Protein AF-M1EPE7-F1 (afdb_monomer_lite)

Organism: Mustela putorius furo (NCBI:txid9669)

Secondary structure (DSSP, 8-state):
-------PPP--GGGS-HHHHHHHHHHS-HHHHHHHHTT-HHHHHHHT-HHHHHHHIIIII---HHHHHHHT--HHHHHHHHHHHHGGGHHHHHHHHHHHHHHHHHHTTT-HHHHTTBPPPPPHHHHHHHHHHHTSPPPHHHHHHHHH---B------

Structure (mmCIF, N/CA/C/O backbone):
data_AF-M1EPE7-F1
#
_entry.id   AF-M1EPE7-F1
#
loop_
_atom_site.group_PDB
_atom_site.id
_atom_site.type_symbol
_atom_site.label_atom_id
_atom_site.label_alt_id
_atom_site.label_comp_id
_atom_site.label_asym_id
_atom_site.label_entity_id
_atom_site.label_seq_id
_atom_site.pdbx_PDB_ins_code
_atom_site.Cartn_x
_atom_site.Cartn_y
_atom_site.Cartn_z
_atom_site.occupancy
_atom_site.B_iso_or_equiv
_atom_site.auth_seq_id
_atom_site.auth_comp_id
_atom_site.auth_asym_id
_atom_site.auth_atom_id
_atom_site.pdbx_PDB_model_num
ATOM 1 N N . MET A 1 1 ? -31.855 -13.771 55.674 1.00 43.00 1 MET A N 1
ATOM 2 C CA . MET A 1 1 ? -31.221 -12.727 54.846 1.00 43.00 1 MET A CA 1
ATOM 3 C C . MET A 1 1 ? -30.828 -13.365 53.529 1.00 43.00 1 MET A C 1
ATOM 5 O O . MET A 1 1 ? -29.917 -14.180 53.525 1.00 43.00 1 MET A O 1
ATOM 9 N N . ALA A 1 2 ? -31.581 -13.100 52.461 1.00 46.00 2 ALA A N 1
ATOM 10 C CA . ALA A 1 2 ? -31.237 -13.582 51.128 1.00 46.00 2 ALA A CA 1
ATOM 11 C C . ALA A 1 2 ? -30.085 -12.726 50.591 1.00 46.00 2 ALA A C 1
ATOM 13 O O . ALA A 1 2 ? -30.198 -11.500 50.560 1.00 46.00 2 ALA A O 1
ATOM 14 N N . ALA A 1 3 ? -28.970 -13.363 50.235 1.00 52.06 3 ALA A N 1
ATOM 15 C CA . ALA A 1 3 ? -27.888 -12.707 49.523 1.00 52.06 3 ALA A CA 1
ATOM 16 C C . ALA A 1 3 ? -28.433 -12.270 48.159 1.00 52.06 3 ALA A C 1
ATOM 18 O O . ALA A 1 3 ? -28.858 -13.104 47.364 1.00 52.06 3 ALA A O 1
ATOM 19 N N . MET A 1 4 ? -28.487 -10.960 47.920 1.00 53.09 4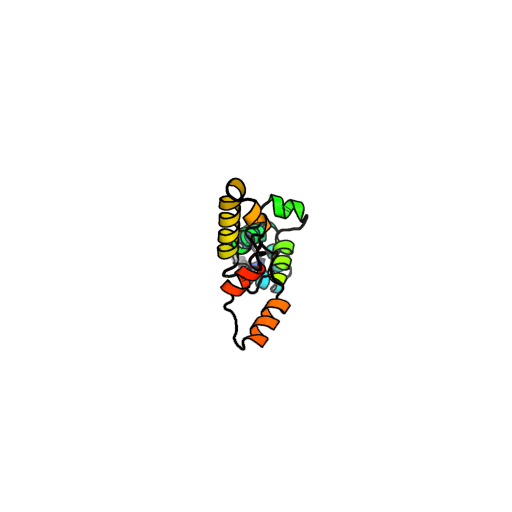 MET A N 1
ATOM 20 C CA . MET A 1 4 ? -28.749 -10.433 46.587 1.00 53.09 4 MET A CA 1
ATOM 21 C C . MET A 1 4 ? -27.549 -10.813 45.723 1.00 53.09 4 MET A C 1
ATOM 23 O O . MET A 1 4 ? -26.485 -10.210 45.843 1.00 53.09 4 MET A O 1
ATOM 27 N N . GLU A 1 5 ? -27.708 -11.840 44.891 1.00 55.25 5 GLU A N 1
ATOM 28 C CA . GLU A 1 5 ? -26.802 -12.092 43.779 1.00 55.25 5 GLU A CA 1
ATOM 29 C C . GLU A 1 5 ? -26.840 -10.855 42.880 1.00 55.25 5 GLU A C 1
ATOM 31 O O . GLU A 1 5 ? -27.812 -10.595 42.169 1.00 55.25 5 GLU A O 1
ATOM 36 N N . THR A 1 6 ? -25.797 -10.034 42.958 1.00 59.06 6 THR A N 1
ATOM 37 C CA . THR A 1 6 ? -25.548 -8.979 41.986 1.00 59.06 6 THR A CA 1
ATOM 38 C C . THR A 1 6 ? -25.350 -9.656 40.638 1.00 59.06 6 THR A C 1
ATOM 40 O O . THR A 1 6 ? -24.280 -10.190 40.356 1.00 59.06 6 THR A O 1
ATOM 43 N N . GLN A 1 7 ? -26.389 -9.654 39.801 1.00 59.31 7 GLN A N 1
ATOM 44 C CA . GLN A 1 7 ? -26.262 -10.002 38.391 1.00 59.31 7 GLN A CA 1
ATOM 45 C C . GLN A 1 7 ? -25.247 -9.038 37.771 1.00 59.31 7 GLN A C 1
ATOM 47 O O . GLN A 1 7 ? -25.567 -7.889 37.461 1.00 59.31 7 GLN A O 1
ATOM 52 N N . SER A 1 8 ? -23.995 -9.477 37.642 1.00 69.56 8 SER A N 1
ATOM 53 C CA . SER A 1 8 ? -23.002 -8.750 36.865 1.00 69.56 8 SER A CA 1
ATOM 54 C C . SER A 1 8 ? -23.526 -8.694 35.437 1.00 69.56 8 SER A C 1
ATOM 56 O O . SER A 1 8 ? -23.770 -9.746 34.840 1.00 69.56 8 SER A O 1
ATOM 58 N N . ALA A 1 9 ? -23.734 -7.487 34.907 1.00 73.12 9 ALA A N 1
ATOM 59 C CA . ALA A 1 9 ? -24.117 -7.317 33.513 1.00 73.12 9 ALA A CA 1
ATOM 60 C C . ALA A 1 9 ? -23.171 -8.146 32.623 1.00 73.12 9 ALA A C 1
ATOM 62 O O . ALA A 1 9 ? -21.967 -8.191 32.906 1.00 73.12 9 ALA A O 1
ATOM 63 N N . PRO A 1 10 ? -23.688 -8.829 31.587 1.00 83.75 10 PRO A N 1
ATOM 64 C CA . PRO A 1 10 ? -22.858 -9.673 30.745 1.00 83.75 10 PRO A CA 1
ATOM 65 C C . PRO A 1 10 ? -21.721 -8.835 30.159 1.00 83.75 10 PRO A C 1
ATOM 67 O O . PRO A 1 10 ? -21.951 -7.759 29.600 1.00 83.75 10 PRO A O 1
ATOM 70 N N . LEU A 1 11 ? -20.489 -9.320 30.313 1.00 86.00 11 LEU A N 1
ATOM 71 C CA . LEU A 1 11 ? -19.318 -8.667 29.746 1.00 86.00 11 LEU A CA 1
ATOM 72 C C . LEU A 1 11 ? -19.458 -8.678 28.221 1.00 86.00 11 LEU A C 1
ATOM 74 O O . LEU A 1 11 ? -19.472 -9.732 27.589 1.00 86.00 11 LEU A O 1
ATOM 78 N N . THR A 1 12 ? -19.567 -7.493 27.634 1.00 89.88 12 THR A N 1
ATOM 79 C CA . THR A 1 12 ? -19.649 -7.295 26.182 1.00 89.88 12 THR A CA 1
ATOM 80 C C . THR A 1 12 ? -18.416 -6.549 25.691 1.00 89.88 12 THR A C 1
ATOM 82 O O . THR A 1 12 ? -17.773 -5.824 26.454 1.00 89.88 12 THR A O 1
ATOM 85 N N . LEU A 1 13 ? -18.090 -6.669 24.402 1.00 88.00 13 LEU A N 1
ATOM 86 C CA . LEU A 1 13 ? -16.958 -5.946 23.812 1.00 88.00 13 LEU A CA 1
ATOM 87 C C . LEU A 1 13 ? -17.068 -4.424 24.031 1.00 88.00 13 LEU A C 1
ATOM 89 O O . LEU A 1 13 ? -16.074 -3.763 24.319 1.00 88.00 13 LEU A O 1
ATOM 93 N N . GLU A 1 14 ? -18.285 -3.875 23.963 1.00 84.31 14 GLU A N 1
ATOM 94 C CA . GLU A 1 14 ? -18.543 -2.447 24.181 1.00 84.31 14 GLU A CA 1
ATOM 95 C C . GLU A 1 14 ? -18.396 -2.006 25.640 1.00 84.31 14 GLU A C 1
ATOM 97 O O . GLU A 1 14 ? -18.273 -0.809 25.890 1.00 84.31 14 GLU A O 1
ATOM 102 N N . SER A 1 15 ? -18.390 -2.938 26.595 1.00 89.31 15 SER A N 1
ATOM 103 C CA . SER A 1 15 ? -18.198 -2.643 28.021 1.00 89.31 15 SER A CA 1
ATOM 104 C C . SER A 1 15 ? -16.725 -2.579 28.439 1.00 89.31 15 SER A C 1
ATOM 106 O O . SER A 1 15 ? -16.418 -2.089 29.525 1.00 89.31 15 SER A O 1
ATOM 108 N N . LEU A 1 16 ? -15.799 -3.024 27.579 1.00 92.38 16 LEU A N 1
ATOM 109 C CA . LEU A 1 16 ? -14.365 -2.948 27.860 1.00 92.38 16 LEU A CA 1
ATOM 110 C C . LEU A 1 16 ? -13.898 -1.485 27.954 1.00 92.38 16 LEU A C 1
ATOM 112 O O . LEU A 1 16 ? -14.460 -0.621 27.280 1.00 92.38 16 LEU A O 1
ATOM 116 N N . PRO A 1 17 ? -12.852 -1.164 28.736 1.00 95.00 17 PRO A N 1
ATOM 117 C CA . PRO A 1 17 ? -12.203 0.145 28.680 1.00 95.00 17 PRO A CA 1
ATOM 118 C C . PRO A 1 17 ? -11.555 0.420 27.312 1.00 95.00 17 PRO A C 1
ATOM 120 O O . PRO A 1 17 ? -11.374 -0.483 26.493 1.00 95.00 17 PRO A O 1
ATOM 123 N N . THR A 1 18 ? -11.201 1.679 27.051 1.00 96.00 18 THR A N 1
ATOM 124 C CA . THR A 1 18 ? -10.613 2.103 25.769 1.00 96.00 18 THR A CA 1
ATOM 125 C C . THR A 1 18 ? -9.283 1.416 25.465 1.00 96.00 18 THR A C 1
ATOM 127 O O . THR A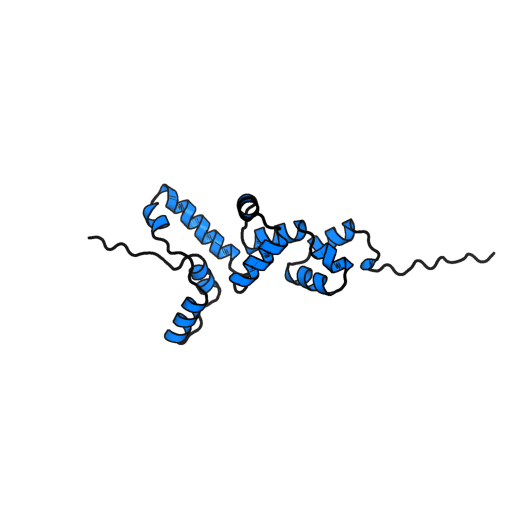 1 18 ? -9.130 0.889 24.366 1.00 96.00 18 THR A O 1
ATOM 130 N N . ASP A 1 19 ? -8.351 1.361 26.419 1.00 95.88 19 ASP A N 1
ATOM 131 C CA . ASP A 1 19 ? -6.998 0.851 26.152 1.00 95.88 19 ASP A CA 1
ATOM 132 C C . ASP A 1 19 ? -6.969 -0.647 25.801 1.00 95.88 19 ASP A C 1
ATOM 134 O O . ASP A 1 19 ? -6.355 -0.996 24.790 1.00 95.88 19 ASP A O 1
ATOM 138 N N . PRO A 1 20 ? -7.671 -1.548 26.526 1.00 96.06 20 PRO A N 1
ATOM 139 C CA . PRO A 1 20 ? -7.781 -2.948 26.121 1.00 96.06 20 PRO A CA 1
ATOM 140 C C . PRO A 1 20 ? -8.411 -3.113 24.738 1.00 96.06 20 PRO A C 1
ATOM 142 O O . PRO A 1 20 ? -7.974 -3.955 23.959 1.00 96.06 20 PRO A O 1
ATOM 145 N N . LEU A 1 21 ? -9.412 -2.294 24.405 1.00 95.81 21 LEU A N 1
ATOM 146 C CA . LEU A 1 21 ? -10.068 -2.368 23.105 1.00 95.81 21 LEU A CA 1
ATOM 147 C C . LEU A 1 21 ? -9.141 -1.883 21.981 1.00 95.81 21 LEU A C 1
ATOM 149 O O . LEU A 1 21 ? -9.060 -2.536 20.947 1.00 95.81 21 LEU A O 1
ATOM 153 N N . LEU A 1 22 ? -8.376 -0.807 22.190 1.00 96.81 22 LEU A N 1
ATOM 154 C CA . LEU A 1 22 ? -7.339 -0.367 21.248 1.00 96.81 22 LEU A CA 1
ATOM 155 C C . LEU A 1 22 ? -6.237 -1.416 21.070 1.00 96.81 22 LEU A C 1
ATOM 157 O O . LEU A 1 22 ? -5.778 -1.629 19.948 1.00 96.81 22 LEU A O 1
ATOM 161 N N . LEU A 1 23 ? -5.841 -2.103 22.145 1.00 96.62 23 LEU A N 1
ATOM 162 C CA . LEU A 1 23 ? -4.891 -3.209 22.069 1.00 96.62 23 LEU A CA 1
ATOM 163 C C . LEU A 1 23 ? -5.453 -4.363 21.226 1.00 96.62 23 LEU A C 1
ATOM 165 O O . LEU A 1 23 ? -4.755 -4.842 20.337 1.00 96.62 23 LEU A O 1
ATOM 169 N N . ILE A 1 24 ? -6.713 -4.761 21.435 1.00 96.31 24 ILE A N 1
ATOM 170 C CA . ILE A 1 24 ? -7.387 -5.787 20.617 1.00 96.31 24 ILE A CA 1
ATOM 171 C C . ILE A 1 24 ? -7.409 -5.366 19.142 1.00 96.31 24 ILE A C 1
ATOM 173 O O . ILE A 1 24 ? -6.987 -6.129 18.274 1.00 96.31 24 ILE A O 1
ATOM 177 N N . LEU A 1 25 ? -7.833 -4.130 18.860 1.00 96.94 25 LEU A N 1
ATOM 178 C CA . LEU A 1 25 ? -7.881 -3.588 17.500 1.00 96.94 25 LEU A CA 1
ATOM 179 C C . LEU A 1 25 ? -6.491 -3.546 16.842 1.00 96.94 25 LEU A C 1
ATOM 181 O O . LEU A 1 25 ? -6.392 -3.706 15.630 1.00 96.94 25 LEU A O 1
ATOM 185 N N . SER A 1 26 ? -5.405 -3.398 17.609 1.00 96.75 26 SER A N 1
ATOM 186 C CA . SER A 1 26 ? -4.037 -3.385 17.061 1.00 96.75 26 SER A CA 1
ATOM 187 C C . SER A 1 26 ? -3.592 -4.708 16.419 1.00 96.75 26 SER A C 1
ATOM 189 O O . SER A 1 26 ? -2.676 -4.711 15.589 1.00 96.75 26 SER A O 1
ATOM 191 N N . PHE A 1 27 ? -4.243 -5.826 16.761 1.00 96.81 27 PHE A N 1
ATOM 192 C CA . PHE A 1 27 ? -3.966 -7.131 16.155 1.00 96.81 27 PHE A CA 1
ATOM 193 C C . PHE A 1 27 ? -4.642 -7.321 14.796 1.00 96.81 27 PHE A C 1
ATOM 195 O O . PHE A 1 27 ? -4.142 -8.102 13.981 1.00 96.81 27 PHE A O 1
ATOM 202 N N . LEU A 1 28 ? -5.726 -6.589 14.534 1.00 97.38 28 LEU A N 1
ATOM 203 C CA . LEU A 1 28 ? -6.521 -6.709 13.317 1.00 97.38 28 LEU A CA 1
ATOM 204 C C . LEU A 1 28 ? -5.744 -6.268 12.074 1.00 97.38 28 LEU A C 1
ATOM 206 O O . LEU A 1 28 ? -4.775 -5.497 12.137 1.00 97.38 28 LEU A O 1
ATOM 210 N N . ASP A 1 29 ? -6.151 -6.795 10.923 1.00 96.62 29 ASP A N 1
ATOM 211 C CA . ASP A 1 29 ? -5.690 -6.280 9.645 1.00 96.62 29 ASP A CA 1
ATOM 212 C C . ASP A 1 29 ? -6.480 -5.026 9.231 1.00 96.62 29 ASP A C 1
ATOM 214 O O . ASP A 1 29 ? -7.395 -4.567 9.918 1.00 96.62 29 ASP A O 1
ATOM 218 N N . TYR A 1 30 ? -6.096 -4.432 8.103 1.00 96.81 30 TYR A N 1
ATOM 219 C CA . TYR A 1 30 ? -6.734 -3.203 7.648 1.00 96.81 30 TYR A CA 1
ATOM 220 C C . TYR A 1 30 ? -8.204 -3.422 7.243 1.00 96.81 30 TYR A C 1
ATOM 222 O O . TYR A 1 30 ? -9.006 -2.506 7.409 1.00 96.81 30 TYR A O 1
ATOM 230 N N . ARG A 1 31 ? -8.570 -4.607 6.726 1.00 97.06 31 ARG A N 1
ATOM 231 C CA . ARG A 1 31 ? -9.942 -4.918 6.292 1.00 97.06 31 ARG A CA 1
ATOM 232 C C . ARG A 1 31 ? -10.845 -5.027 7.509 1.00 97.06 31 ARG A C 1
ATOM 234 O O . ARG A 1 31 ? -11.895 -4.392 7.549 1.00 97.06 31 ARG A O 1
ATOM 241 N N . ASP A 1 32 ? -10.390 -5.743 8.527 1.00 97.88 32 ASP A N 1
ATOM 242 C CA . ASP A 1 32 ? -11.106 -5.895 9.787 1.00 97.88 32 ASP A CA 1
ATOM 243 C C . ASP A 1 32 ? -11.248 -4.557 10.522 1.00 97.88 32 ASP A C 1
ATOM 245 O O . ASP A 1 32 ? -12.328 -4.238 11.017 1.00 97.88 32 ASP A O 1
ATOM 249 N N . LEU A 1 33 ? -10.212 -3.710 10.519 1.00 97.38 33 LEU A N 1
ATOM 250 C CA . LEU A 1 33 ? -10.300 -2.353 11.072 1.00 97.38 33 LEU A CA 1
ATOM 251 C C . LEU A 1 33 ? -11.338 -1.483 10.348 1.00 97.38 33 LEU A C 1
ATOM 253 O O . LEU A 1 33 ? -12.090 -0.755 11.007 1.00 97.38 33 LEU A O 1
ATOM 257 N N . ILE A 1 34 ? -11.399 -1.551 9.011 1.00 96.56 34 ILE A N 1
ATOM 258 C CA . ILE A 1 34 ? -12.451 -0.884 8.231 1.00 96.56 34 ILE A CA 1
ATOM 259 C C . ILE A 1 34 ? -13.822 -1.438 8.617 1.00 96.56 34 ILE A C 1
ATOM 261 O O . ILE A 1 34 ? -14.718 -0.654 8.911 1.00 96.56 34 ILE A O 1
ATOM 265 N N . ASN A 1 35 ? -13.984 -2.758 8.704 1.00 97.62 35 ASN A N 1
ATOM 266 C CA . ASN A 1 35 ? -15.253 -3.375 9.090 1.00 97.62 35 ASN A CA 1
ATOM 267 C C . ASN A 1 35 ? -15.702 -2.919 10.484 1.00 97.62 35 ASN A C 1
ATOM 269 O O . ASN A 1 35 ? -16.851 -2.513 10.650 1.00 97.62 35 ASN A O 1
ATOM 273 N N . CYS A 1 36 ? -14.793 -2.861 11.465 1.00 96.38 36 CYS A N 1
ATOM 274 C CA . CYS A 1 36 ? -15.076 -2.304 12.790 1.00 96.38 36 CYS A CA 1
ATOM 275 C C . CYS A 1 36 ? -15.567 -0.850 12.735 1.00 96.38 36 CYS A C 1
ATOM 277 O O . CYS A 1 36 ? -16.345 -0.449 13.602 1.00 96.38 36 CYS A O 1
ATOM 279 N N . CYS A 1 37 ? -15.169 -0.067 11.720 1.00 94.75 37 CYS A N 1
ATOM 280 C CA . CYS A 1 37 ? -15.680 1.294 11.550 1.00 94.75 37 CYS A CA 1
ATOM 281 C C . CYS A 1 37 ? -17.196 1.346 11.324 1.00 94.75 37 CYS A C 1
ATOM 283 O O . CYS A 1 37 ? -17.821 2.353 11.643 1.00 94.75 37 CYS A O 1
ATOM 285 N N . TYR A 1 38 ? -17.789 0.275 10.800 1.00 95.94 38 TYR A N 1
ATOM 286 C CA . TYR A 1 38 ? -19.204 0.225 10.439 1.00 95.94 38 TYR A CA 1
ATOM 287 C C . TYR A 1 38 ? -20.087 -0.487 11.473 1.00 95.94 38 TYR A C 1
ATOM 289 O O . TYR A 1 38 ? -21.304 -0.504 11.314 1.00 95.94 38 TYR A O 1
ATOM 297 N N . VAL A 1 39 ? -19.509 -1.056 12.538 1.00 95.06 39 VAL A N 1
ATOM 298 C CA . VAL A 1 39 ? -20.264 -1.854 13.525 1.00 95.06 39 VAL A CA 1
ATOM 299 C C . VAL A 1 39 ? -20.985 -0.978 14.552 1.00 95.06 39 VAL A C 1
ATOM 301 O O . VAL A 1 39 ? -22.176 -1.153 14.789 1.00 95.06 39 VAL A O 1
ATOM 304 N N . SER A 1 40 ? -20.280 -0.038 15.189 1.00 94.50 40 SER A N 1
ATOM 305 C CA . SER A 1 40 ? -20.872 0.871 16.180 1.00 94.50 40 SER A CA 1
ATOM 306 C C . SER A 1 40 ? -20.103 2.187 16.272 1.00 94.50 40 SER A C 1
ATOM 308 O O . SER A 1 40 ? -18.958 2.280 15.830 1.00 94.50 40 SER A O 1
ATOM 310 N N . ARG A 1 41 ? -20.705 3.228 16.869 1.00 95.06 41 ARG A N 1
ATOM 311 C CA . ARG A 1 41 ? -20.050 4.549 17.009 1.00 95.06 41 ARG A CA 1
ATOM 312 C C . ARG A 1 41 ? -18.742 4.455 17.792 1.00 95.06 41 ARG A C 1
ATOM 314 O O . ARG A 1 41 ? -17.761 5.097 17.428 1.00 95.06 41 ARG A O 1
ATOM 321 N N . ARG A 1 42 ? -18.731 3.641 18.853 1.00 95.69 42 ARG A N 1
ATOM 322 C CA . ARG A 1 42 ? -17.553 3.439 19.698 1.00 95.69 42 ARG A CA 1
ATOM 323 C C . ARG A 1 42 ? -16.444 2.741 18.918 1.00 95.69 42 ARG A C 1
ATOM 325 O O . ARG A 1 42 ? -15.313 3.221 18.916 1.00 95.69 42 ARG A O 1
ATOM 332 N N . LEU A 1 43 ? -16.767 1.648 18.224 1.00 95.69 43 LEU A N 1
ATOM 333 C CA . LEU A 1 43 ? -15.789 0.946 17.394 1.00 95.69 43 LEU A CA 1
ATOM 334 C C . 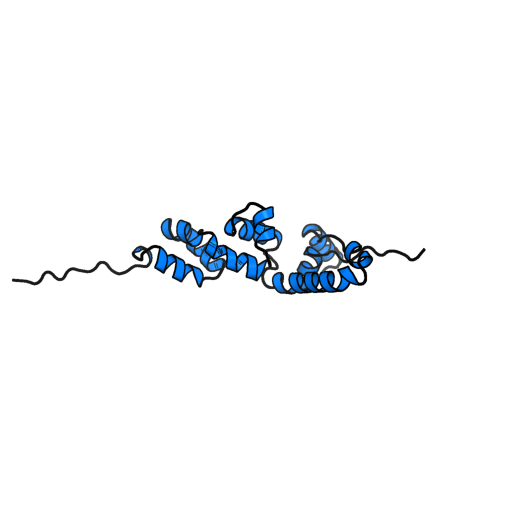LEU A 1 43 ? -15.291 1.830 16.252 1.00 95.69 43 LEU A C 1
ATOM 336 O O . LEU A 1 43 ? -14.089 1.877 16.044 1.00 95.69 43 LEU A O 1
ATOM 340 N N . SER A 1 44 ? -16.159 2.624 15.620 1.00 96.00 44 SER A N 1
ATOM 341 C CA . SER A 1 44 ? -15.769 3.614 14.611 1.00 96.00 44 SER A CA 1
ATOM 342 C C . SER A 1 44 ? -14.746 4.621 15.102 1.00 96.00 44 SER A C 1
ATOM 344 O O . SER A 1 44 ? -13.805 4.934 14.373 1.00 96.00 44 SER A O 1
ATOM 346 N N . GLN A 1 45 ? -14.913 5.155 16.308 1.00 95.88 45 GLN A N 1
ATOM 347 C CA . GLN A 1 45 ? -13.952 6.100 16.873 1.00 95.88 45 GLN A CA 1
ATOM 348 C C . GLN A 1 45 ? -12.609 5.418 17.149 1.00 95.88 45 GLN A C 1
ATOM 350 O O . GLN A 1 45 ? -11.561 5.945 16.780 1.00 95.88 45 GLN A O 1
ATOM 355 N N . LEU A 1 46 ? -12.636 4.223 17.744 1.00 96.69 46 LEU A N 1
ATOM 356 C CA . LEU A 1 46 ? -11.427 3.519 18.170 1.00 96.69 46 LEU A CA 1
ATOM 357 C C . LEU A 1 46 ? -10.658 2.881 17.011 1.00 96.69 46 LEU A C 1
ATOM 359 O O . LEU A 1 46 ? -9.441 3.012 16.956 1.00 96.69 46 LEU A O 1
ATOM 363 N N . SER A 1 47 ? -11.330 2.258 16.043 1.00 96.56 47 SER A N 1
ATOM 364 C CA . SER A 1 47 ? -10.679 1.712 14.844 1.00 96.56 47 SER A CA 1
ATOM 365 C C . SER A 1 47 ? -10.157 2.812 13.917 1.00 96.56 47 SER A C 1
ATOM 367 O O . SER A 1 47 ? -9.287 2.565 13.085 1.00 96.56 47 SER A O 1
ATOM 369 N N . SER A 1 48 ? -10.631 4.052 14.078 1.00 95.75 48 SER A N 1
ATOM 370 C CA . SER A 1 48 ? -10.076 5.227 13.399 1.00 95.75 48 SER A CA 1
ATOM 371 C C . SER A 1 48 ? -8.836 5.812 14.078 1.00 95.75 48 SER A C 1
ATOM 373 O O . SER A 1 48 ? -8.249 6.744 13.533 1.00 95.75 48 SER A O 1
ATOM 375 N N . HIS A 1 49 ? -8.427 5.294 15.240 1.00 95.56 49 HIS A N 1
ATOM 376 C CA . HIS A 1 49 ? -7.293 5.818 15.991 1.00 95.56 49 HIS A CA 1
ATOM 377 C C . HIS A 1 49 ? -5.988 5.704 15.185 1.00 95.56 49 HIS A C 1
ATOM 379 O O . HIS A 1 49 ? -5.578 4.617 14.775 1.00 95.56 49 HIS A O 1
ATOM 385 N N . ASP A 1 50 ? -5.326 6.841 14.957 1.00 93.88 50 ASP A N 1
ATOM 386 C CA . ASP A 1 50 ? -4.267 6.982 13.948 1.00 93.88 50 ASP A CA 1
ATOM 387 C C . ASP A 1 50 ? -3.075 6.008 14.099 1.00 93.88 50 ASP A C 1
ATOM 389 O O . ASP A 1 50 ? -2.642 5.425 13.100 1.00 93.88 50 ASP A O 1
ATOM 393 N N . PRO A 1 51 ? -2.563 5.730 15.317 1.00 94.00 51 PRO A N 1
ATOM 394 C CA . PRO A 1 51 ? -1.504 4.741 15.528 1.00 94.00 51 PRO A CA 1
ATOM 395 C C . PRO A 1 51 ? -1.796 3.333 14.993 1.00 94.00 51 PRO A C 1
ATOM 397 O O . PRO A 1 51 ? -0.849 2.639 14.620 1.00 94.00 51 PRO A O 1
ATOM 400 N N . LEU A 1 52 ? -3.066 2.914 14.906 1.00 96.94 52 LEU A N 1
ATOM 401 C CA . LEU A 1 52 ? -3.435 1.608 14.339 1.00 96.94 52 LEU A CA 1
ATOM 402 C C . LEU A 1 52 ? -3.059 1.528 12.850 1.00 96.94 52 LEU A C 1
ATOM 404 O O . LEU A 1 52 ? -2.573 0.506 12.368 1.00 96.94 52 LEU A O 1
ATOM 408 N N . TRP A 1 53 ? -3.191 2.644 12.131 1.00 97.69 53 TRP A N 1
ATOM 409 C CA . TRP A 1 53 ? -2.960 2.739 10.688 1.00 97.69 53 TRP A CA 1
ATOM 410 C C . TRP A 1 53 ? -1.485 2.906 10.321 1.00 97.69 53 TRP A C 1
ATOM 412 O O . TRP A 1 53 ? -1.082 2.554 9.208 1.00 97.69 53 TRP A O 1
ATOM 422 N N . ARG A 1 54 ? -0.649 3.359 11.266 1.00 96.81 54 ARG A N 1
ATOM 423 C CA . ARG A 1 54 ? 0.806 3.502 11.081 1.00 96.81 54 ARG A CA 1
ATOM 424 C C . ARG A 1 54 ? 1.456 2.198 10.630 1.00 96.81 54 ARG A C 1
ATOM 426 O O . ARG A 1 54 ? 2.241 2.200 9.683 1.00 96.81 54 ARG A O 1
ATOM 433 N N . ARG A 1 55 ? 1.130 1.073 11.285 1.00 95.19 55 ARG A N 1
ATOM 434 C CA . ARG A 1 55 ? 1.714 -0.234 10.928 1.00 95.19 55 ARG A CA 1
ATOM 435 C C . ARG A 1 55 ? 1.319 -0.645 9.512 1.00 95.19 55 ARG A C 1
ATOM 437 O O . ARG A 1 55 ? 2.137 -1.209 8.795 1.00 95.19 55 ARG A O 1
ATOM 444 N N . HIS A 1 56 ? 0.083 -0.352 9.112 1.00 97.50 56 HIS A N 1
ATOM 445 C CA . HIS A 1 56 ? -0.448 -0.731 7.807 1.00 97.50 56 HIS A CA 1
ATOM 446 C C . HIS A 1 56 ? 0.164 0.103 6.683 1.00 97.50 56 HIS A C 1
ATOM 448 O O . HIS A 1 56 ? 0.577 -0.474 5.681 1.00 97.50 56 HIS A O 1
ATOM 454 N N . CYS A 1 57 ? 0.343 1.412 6.880 1.00 97.56 57 CYS A N 1
ATOM 455 C CA . CYS A 1 57 ? 1.065 2.256 5.924 1.00 97.56 57 CYS A CA 1
ATOM 456 C C . CYS A 1 57 ? 2.509 1.789 5.721 1.00 97.56 57 CYS A C 1
ATOM 458 O O . CYS A 1 57 ? 2.969 1.664 4.589 1.00 97.56 57 CYS A O 1
ATOM 460 N N . LYS A 1 58 ? 3.216 1.466 6.809 1.00 96.50 58 LYS A N 1
ATOM 461 C CA . LYS A 1 58 ? 4.586 0.943 6.728 1.00 96.50 58 LYS A CA 1
ATOM 462 C C . LYS A 1 58 ? 4.648 -0.419 6.049 1.00 96.50 58 LYS A C 1
ATOM 464 O O . LYS A 1 58 ? 5.526 -0.645 5.229 1.00 96.50 58 LYS A O 1
ATOM 469 N N . LYS A 1 59 ? 3.722 -1.320 6.384 1.00 96.75 59 LYS A N 1
ATOM 470 C CA . LYS A 1 59 ? 3.693 -2.686 5.852 1.00 96.75 59 LYS A CA 1
ATOM 471 C C . LYS A 1 59 ? 3.371 -2.717 4.358 1.00 96.75 59 LYS A C 1
ATOM 473 O O . LYS A 1 59 ? 4.070 -3.396 3.619 1.00 96.75 59 LYS A O 1
ATOM 478 N N . TYR A 1 60 ? 2.306 -2.036 3.939 1.00 98.00 60 TYR A N 1
ATOM 479 C CA . TYR A 1 60 ? 1.767 -2.175 2.584 1.00 98.00 60 TYR A CA 1
ATOM 480 C C . TYR A 1 60 ? 2.323 -1.135 1.614 1.00 98.00 60 TYR A C 1
ATOM 482 O O . TYR A 1 60 ? 2.548 -1.459 0.455 1.00 98.00 60 TYR A O 1
ATOM 490 N N . TRP A 1 61 ? 2.605 0.083 2.083 1.00 97.25 61 TRP A N 1
ATOM 491 C CA . TRP A 1 61 ? 3.004 1.205 1.224 1.00 97.25 61 TRP A CA 1
ATOM 492 C C . TRP A 1 61 ? 4.469 1.621 1.392 1.00 97.25 61 TRP A C 1
ATOM 494 O O . TRP A 1 61 ? 4.963 2.432 0.613 1.00 97.25 61 TRP A O 1
ATOM 504 N N . LEU A 1 62 ? 5.170 1.052 2.383 1.00 97.19 62 LEU A N 1
ATOM 505 C CA . LEU A 1 62 ? 6.540 1.411 2.774 1.00 97.19 62 LEU A CA 1
ATOM 506 C C . LEU A 1 62 ? 6.713 2.896 3.117 1.00 97.19 62 LEU A C 1
ATOM 508 O O . LEU A 1 62 ? 7.788 3.452 2.906 1.00 97.19 62 LEU A O 1
ATOM 512 N N . ILE A 1 63 ? 5.660 3.526 3.641 1.00 95.62 63 ILE A N 1
ATOM 513 C CA . ILE A 1 63 ? 5.678 4.958 3.941 1.00 95.62 63 ILE A CA 1
ATOM 514 C C . ILE A 1 63 ? 6.520 5.239 5.188 1.00 95.62 63 ILE A C 1
ATOM 516 O O . ILE A 1 63 ? 6.287 4.645 6.250 1.00 95.62 63 ILE A O 1
ATOM 520 N N . SER A 1 64 ? 7.467 6.168 5.075 1.00 94.06 64 SER A N 1
ATOM 521 C CA . SER A 1 64 ? 8.327 6.599 6.181 1.00 94.06 64 SER A CA 1
ATOM 522 C C . SER A 1 64 ? 7.677 7.688 7.056 1.00 94.06 64 SER A C 1
ATOM 524 O O . SER A 1 64 ? 6.627 8.244 6.729 1.00 94.06 64 SER A O 1
ATOM 526 N N . GLU A 1 65 ? 8.276 7.997 8.213 1.00 93.38 65 GLU A N 1
ATOM 527 C CA . GLU A 1 65 ? 7.790 9.110 9.052 1.00 93.38 65 GLU A CA 1
ATOM 528 C C . GLU A 1 65 ? 8.005 10.464 8.367 1.00 93.38 65 GLU A C 1
ATOM 530 O O . GLU A 1 65 ? 7.185 11.374 8.498 1.00 93.38 65 GLU A O 1
ATOM 535 N N . GLU A 1 66 ? 9.098 10.587 7.619 1.00 93.19 66 GLU A N 1
ATOM 536 C CA . GLU A 1 66 ? 9.466 11.779 6.867 1.00 93.19 66 GLU A CA 1
ATOM 537 C C . GLU A 1 66 ? 8.443 12.039 5.756 1.00 93.19 66 GLU A C 1
ATOM 539 O O . GLU A 1 66 ? 7.912 13.145 5.666 1.00 93.19 66 GLU A O 1
ATOM 544 N N . GLU A 1 67 ? 8.079 11.010 4.983 1.00 92.31 67 GLU A N 1
ATOM 545 C CA . GLU A 1 67 ? 7.033 11.097 3.956 1.00 92.31 67 GLU A CA 1
ATOM 546 C C . GLU A 1 67 ? 5.669 11.456 4.563 1.00 92.31 67 GLU A C 1
ATOM 548 O O . GLU A 1 67 ? 4.962 12.325 4.045 1.00 92.31 67 GLU A O 1
ATOM 553 N N . LYS A 1 68 ? 5.304 10.843 5.701 1.00 93.12 68 LYS A N 1
ATOM 554 C CA . LYS A 1 68 ? 4.073 11.186 6.436 1.00 93.12 68 LYS A CA 1
ATOM 555 C C . LYS A 1 68 ? 4.069 12.651 6.878 1.00 93.12 68 LYS A C 1
ATOM 557 O O . LYS A 1 68 ? 3.038 13.315 6.785 1.00 93.12 68 LYS A O 1
ATOM 562 N N . THR A 1 69 ? 5.208 13.157 7.347 1.00 92.81 69 THR A N 1
ATOM 563 C CA . THR A 1 69 ? 5.358 14.550 7.796 1.00 92.81 69 THR A CA 1
ATOM 564 C C . THR A 1 69 ? 5.249 15.523 6.623 1.00 92.81 69 THR A C 1
ATOM 566 O O . THR A 1 69 ? 4.545 16.523 6.730 1.00 92.81 69 THR A O 1
ATOM 569 N N . GLN A 1 70 ? 5.868 15.207 5.482 1.00 93.56 70 GLN A N 1
ATOM 570 C CA . GLN A 1 70 ? 5.791 16.025 4.266 1.00 93.56 70 GLN A CA 1
ATOM 571 C C . GLN A 1 70 ? 4.367 16.123 3.712 1.00 93.56 70 GLN A C 1
ATOM 573 O O . GLN A 1 70 ? 3.945 17.199 3.296 1.00 93.56 70 GLN A O 1
ATOM 578 N N . LYS A 1 71 ? 3.609 15.020 3.732 1.00 91.12 71 LYS A N 1
ATOM 579 C CA . LYS A 1 71 ? 2.210 15.007 3.277 1.00 91.12 71 LYS A CA 1
ATOM 580 C C . LYS A 1 71 ? 1.248 15.712 4.236 1.00 91.12 71 LYS A C 1
ATOM 582 O O . LYS A 1 71 ? 0.140 16.038 3.828 1.00 91.12 71 LYS A O 1
ATOM 587 N N . ASN A 1 72 ? 1.652 15.956 5.487 1.00 93.38 72 ASN A N 1
ATOM 588 C CA . ASN A 1 72 ? 0.837 16.607 6.518 1.00 93.38 72 ASN A CA 1
ATOM 589 C C . ASN A 1 72 ? -0.562 15.969 6.695 1.00 93.38 72 ASN A C 1
ATOM 591 O O . ASN A 1 72 ? -1.573 16.655 6.840 1.00 93.38 72 ASN A O 1
ATOM 595 N N . GLN A 1 73 ? -0.621 14.634 6.668 1.00 92.62 73 GLN A N 1
ATOM 596 C CA . GLN A 1 73 ? -1.849 13.847 6.825 1.00 92.62 73 GLN A CA 1
ATOM 597 C C . GLN A 1 73 ? -1.733 12.866 7.996 1.00 92.62 73 GLN A C 1
ATOM 599 O O . GLN A 1 73 ? -0.640 12.462 8.402 1.00 92.62 73 GLN A O 1
ATOM 604 N N . CYS A 1 74 ? -2.876 12.442 8.536 1.00 95.12 74 CYS A N 1
ATOM 605 C CA . CYS A 1 74 ? -2.917 11.328 9.477 1.00 95.12 74 CYS A CA 1
ATOM 606 C C . CYS A 1 74 ? -2.663 9.992 8.747 1.00 95.12 74 CYS A C 1
ATOM 608 O O . CYS A 1 74 ? -2.924 9.864 7.547 1.00 95.12 74 CYS A O 1
ATOM 610 N N . TRP A 1 75 ? -2.148 8.990 9.461 1.00 97.12 75 TRP A N 1
ATOM 611 C CA . TRP A 1 75 ? -1.889 7.654 8.917 1.00 97.12 75 TRP A CA 1
ATOM 612 C C . TRP A 1 75 ? -3.133 7.006 8.312 1.00 97.12 75 TRP A C 1
ATOM 614 O O . TRP A 1 75 ? -3.019 6.350 7.280 1.00 97.12 75 TRP A O 1
ATOM 624 N N . LYS A 1 76 ? -4.317 7.188 8.911 1.00 96.06 76 LYS A N 1
ATOM 625 C CA . LYS A 1 76 ? -5.553 6.623 8.345 1.00 96.06 76 LYS A CA 1
ATOM 626 C C . LYS A 1 76 ? -5.887 7.218 6.976 1.00 96.06 76 LYS A C 1
ATOM 628 O O . LYS A 1 76 ? -6.129 6.458 6.044 1.00 96.06 76 LYS A O 1
ATOM 633 N N . SER A 1 77 ? -5.889 8.551 6.857 1.00 95.56 77 SER A N 1
ATOM 634 C CA . SER A 1 77 ? -6.155 9.235 5.578 1.00 95.56 77 SER A CA 1
ATOM 635 C C . SER A 1 77 ? -5.148 8.788 4.537 1.00 95.56 77 SER A C 1
ATOM 637 O O . SER A 1 77 ? -5.529 8.330 3.471 1.00 95.56 77 SER A O 1
ATOM 639 N N . LEU A 1 78 ? -3.864 8.800 4.899 1.00 96.69 78 LEU A N 1
ATOM 640 C CA . LEU A 1 78 ? -2.793 8.407 4.000 1.00 96.69 78 LEU A CA 1
ATOM 641 C C . LEU A 1 78 ? -2.928 6.953 3.525 1.00 96.69 78 LEU A C 1
ATOM 643 O O . LEU A 1 78 ? -2.670 6.662 2.357 1.00 96.69 78 LEU A O 1
ATOM 647 N N . PHE A 1 79 ? -3.358 6.042 4.404 1.00 97.56 79 PHE A N 1
ATOM 648 C CA . PHE A 1 79 ? -3.643 4.662 4.020 1.00 97.56 79 PHE A CA 1
ATOM 649 C C . PHE A 1 79 ? -4.777 4.585 2.998 1.00 97.56 79 PHE A C 1
ATOM 651 O O . PHE A 1 79 ? -4.626 3.893 1.996 1.00 97.56 79 PHE A O 1
ATOM 658 N N . ILE A 1 80 ? -5.891 5.278 3.253 1.00 96.50 80 ILE A N 1
ATOM 659 C CA . ILE A 1 80 ? -7.087 5.265 2.398 1.00 96.50 80 ILE A CA 1
ATOM 660 C C . ILE A 1 80 ? -6.794 5.915 1.043 1.00 96.50 80 ILE A C 1
ATOM 662 O O . ILE A 1 80 ? -7.133 5.331 0.019 1.00 96.50 80 ILE A O 1
ATOM 666 N N . ASP A 1 81 ? -6.116 7.062 1.033 1.00 96.19 81 ASP A N 1
ATOM 667 C CA . ASP A 1 81 ? -5.752 7.792 -0.185 1.00 96.19 81 ASP A CA 1
ATOM 668 C C . ASP A 1 81 ? -4.775 6.982 -1.049 1.00 96.19 81 ASP A C 1
ATOM 670 O O . ASP A 1 81 ? -4.870 6.965 -2.269 1.00 96.19 81 ASP A O 1
ATOM 674 N N . THR A 1 82 ? -3.843 6.256 -0.424 1.00 96.31 82 THR A N 1
ATOM 675 C CA . THR A 1 82 ? -2.945 5.357 -1.169 1.00 96.31 82 THR A CA 1
ATOM 676 C C . THR A 1 82 ? -3.697 4.115 -1.658 1.00 96.31 82 THR A C 1
ATOM 678 O O . THR A 1 82 ? -3.472 3.645 -2.771 1.00 96.31 82 THR A O 1
ATOM 681 N N . TYR A 1 83 ? -4.624 3.584 -0.855 1.00 97.50 83 TYR A N 1
ATOM 682 C CA . TYR A 1 83 ? -5.445 2.436 -1.236 1.00 97.50 83 TYR A CA 1
ATOM 683 C C . TYR A 1 83 ? -6.387 2.759 -2.404 1.00 97.50 83 TYR A C 1
ATOM 685 O O . TYR A 1 83 ? -6.607 1.901 -3.253 1.00 97.50 83 TYR A O 1
ATOM 693 N N . SER A 1 84 ? -6.941 3.970 -2.487 1.00 96.56 84 SER A N 1
ATOM 694 C CA . SER A 1 84 ? -7.806 4.346 -3.613 1.00 96.56 84 SER A CA 1
ATOM 695 C C . SER A 1 84 ? -7.051 4.402 -4.944 1.00 96.56 84 SER A C 1
ATOM 697 O O . SER A 1 84 ? -7.654 4.141 -5.980 1.00 96.56 84 SER A O 1
ATOM 699 N N . ASP A 1 85 ? -5.745 4.675 -4.914 1.00 94.62 85 ASP A N 1
ATOM 700 C CA . ASP A 1 85 ? -4.905 4.771 -6.109 1.00 94.62 85 ASP A CA 1
ATOM 701 C C . ASP A 1 85 ? -4.258 3.432 -6.518 1.00 94.62 85 ASP A C 1
ATOM 703 O O . ASP A 1 85 ? -4.338 3.005 -7.673 1.00 94.62 85 ASP A O 1
ATOM 707 N N . VAL A 1 86 ? -3.615 2.742 -5.568 1.00 96.19 86 VAL A N 1
ATOM 708 C CA . VAL A 1 86 ? -2.828 1.516 -5.826 1.00 96.19 86 VAL A CA 1
ATOM 709 C C . VAL A 1 86 ? -3.303 0.304 -5.023 1.00 96.19 86 VAL A C 1
ATOM 711 O O . VAL A 1 86 ? -2.650 -0.740 -5.028 1.00 96.19 86 VAL A O 1
ATOM 714 N N . GLY A 1 87 ? -4.458 0.393 -4.356 1.00 97.00 87 GLY A N 1
ATOM 715 C CA . GLY A 1 87 ? -5.000 -0.672 -3.501 1.00 97.00 87 GLY A CA 1
ATOM 716 C C . GLY A 1 87 ? -5.256 -1.992 -4.218 1.00 97.00 87 GLY A C 1
ATOM 717 O O . GLY A 1 87 ? -5.162 -3.044 -3.587 1.00 97.00 87 GLY A O 1
ATOM 718 N N . ARG A 1 88 ? -5.481 -1.959 -5.539 1.00 96.00 88 ARG A N 1
ATOM 719 C CA . ARG A 1 88 ? -5.537 -3.158 -6.392 1.00 96.00 88 ARG A CA 1
ATOM 720 C C . ARG A 1 88 ? -4.300 -4.046 -6.226 1.00 96.00 88 ARG A C 1
ATOM 722 O O . ARG A 1 88 ? -4.413 -5.262 -6.272 1.00 96.00 88 ARG A O 1
ATOM 729 N N . TYR A 1 89 ? -3.138 -3.442 -5.995 1.00 97.56 89 TYR A N 1
ATOM 730 C CA . TYR A 1 89 ? -1.847 -4.126 -5.953 1.00 97.56 89 TYR A CA 1
ATOM 731 C C . TYR A 1 89 ? -1.351 -4.405 -4.535 1.00 97.56 89 TYR A C 1
ATOM 733 O O . TYR A 1 89 ? -0.174 -4.717 -4.358 1.00 97.56 89 TYR A O 1
ATOM 741 N N . ILE A 1 90 ? -2.200 -4.269 -3.512 1.00 97.31 90 ILE A N 1
ATOM 742 C CA . ILE A 1 90 ? -1.780 -4.269 -2.101 1.00 97.31 90 ILE A CA 1
ATOM 743 C C . ILE A 1 90 ? -0.924 -5.478 -1.692 1.00 97.31 90 ILE A C 1
ATOM 745 O O . ILE A 1 90 ? -0.006 -5.331 -0.884 1.00 97.31 90 ILE A O 1
ATOM 749 N N . ASP A 1 91 ? -1.178 -6.649 -2.279 1.00 96.56 91 ASP A N 1
ATOM 750 C CA . ASP A 1 91 ? -0.471 -7.892 -1.956 1.00 96.56 91 ASP A CA 1
ATOM 751 C C . ASP A 1 91 ? 0.955 -7.948 -2.539 1.00 96.56 91 ASP A C 1
ATOM 753 O O . ASP A 1 91 ? 1.804 -8.691 -2.044 1.00 96.56 91 ASP A O 1
ATOM 757 N N . HIS A 1 92 ? 1.252 -7.129 -3.552 1.00 96.38 92 HIS A N 1
ATOM 758 C CA . HIS A 1 92 ? 2.541 -7.114 -4.255 1.00 96.38 92 HIS A CA 1
ATOM 759 C C . HIS A 1 92 ? 3.302 -5.792 -4.102 1.00 96.38 92 HIS A C 1
ATOM 761 O O . HIS A 1 92 ? 4.533 -5.771 -4.191 1.00 96.38 92 HIS A O 1
ATOM 767 N N . TYR A 1 93 ? 2.589 -4.696 -3.833 1.00 98.00 93 TYR A N 1
ATOM 768 C CA . TYR A 1 93 ? 3.116 -3.336 -3.900 1.00 98.00 93 TYR A CA 1
ATOM 769 C C . TYR A 1 93 ? 4.368 -3.140 -3.050 1.00 98.0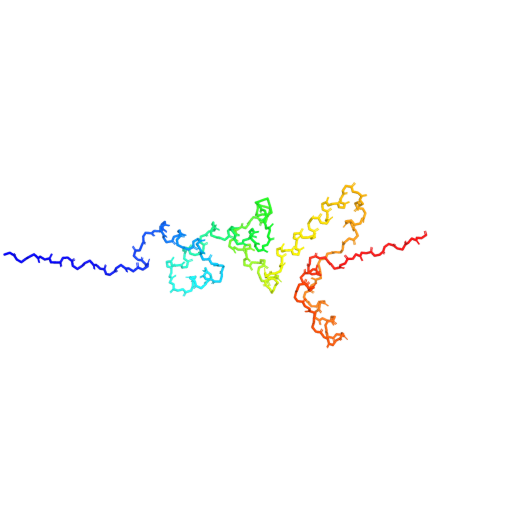0 93 TYR A C 1
ATOM 771 O O . TYR A 1 93 ? 5.379 -2.653 -3.550 1.00 98.00 93 TYR A O 1
ATOM 779 N N . ALA A 1 94 ? 4.346 -3.571 -1.786 1.00 97.88 94 ALA A N 1
ATOM 780 C CA . ALA A 1 94 ? 5.489 -3.413 -0.891 1.00 97.88 94 ALA A CA 1
ATOM 781 C C . ALA A 1 94 ? 6.744 -4.133 -1.412 1.00 97.88 94 ALA A C 1
ATOM 783 O O . ALA A 1 94 ? 7.834 -3.564 -1.405 1.00 97.88 94 ALA A O 1
ATOM 784 N N . ALA A 1 95 ? 6.607 -5.368 -1.899 1.00 98.25 95 ALA A N 1
ATOM 785 C CA . ALA A 1 95 ? 7.742 -6.132 -2.412 1.00 98.25 95 ALA A CA 1
ATOM 786 C C . ALA A 1 95 ? 8.341 -5.471 -3.664 1.00 98.25 95 ALA A C 1
ATOM 788 O O . ALA A 1 95 ? 9.558 -5.308 -3.764 1.00 98.25 95 ALA A O 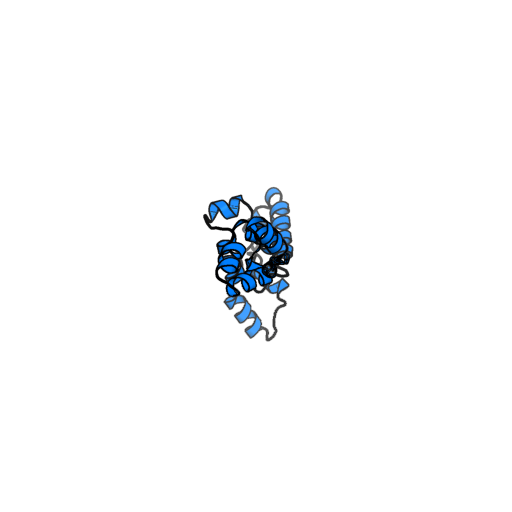1
ATOM 789 N N . ILE A 1 96 ? 7.484 -5.028 -4.585 1.00 98.19 96 ILE A N 1
ATOM 790 C CA . ILE A 1 96 ? 7.898 -4.418 -5.852 1.00 98.19 96 ILE A CA 1
ATOM 791 C C . ILE A 1 96 ? 8.487 -3.023 -5.626 1.00 98.19 96 ILE A C 1
ATOM 793 O O . ILE A 1 96 ? 9.556 -2.716 -6.155 1.00 98.19 96 ILE A O 1
ATOM 797 N N . LYS A 1 97 ? 7.849 -2.188 -4.796 1.00 97.69 97 LYS A N 1
ATOM 798 C CA . LYS A 1 97 ? 8.384 -0.873 -4.418 1.00 97.69 97 LYS A CA 1
ATOM 799 C C . LYS A 1 97 ? 9.750 -1.014 -3.762 1.00 97.69 97 LYS A C 1
ATOM 801 O O . LYS A 1 97 ? 10.670 -0.289 -4.129 1.00 97.69 97 LYS A O 1
ATOM 806 N N . LYS A 1 98 ? 9.914 -1.982 -2.854 1.00 98.12 98 LYS A N 1
ATOM 807 C CA . LYS A 1 98 ? 11.213 -2.256 -2.236 1.00 98.12 98 LYS A CA 1
ATOM 808 C C . LYS A 1 98 ? 12.275 -2.617 -3.275 1.00 98.12 98 LYS A C 1
ATOM 810 O O . LYS A 1 98 ? 13.372 -2.074 -3.210 1.00 98.12 98 LYS A O 1
ATOM 815 N N . ALA A 1 99 ? 11.957 -3.492 -4.228 1.00 98.00 99 ALA A N 1
ATOM 816 C CA . ALA A 1 99 ? 12.891 -3.861 -5.289 1.00 98.00 99 ALA A CA 1
ATOM 817 C C . ALA A 1 99 ? 13.311 -2.644 -6.136 1.00 98.00 99 ALA A C 1
ATOM 819 O O . ALA A 1 99 ? 14.498 -2.469 -6.413 1.00 98.00 99 ALA A O 1
ATOM 820 N N . TRP A 1 100 ? 12.366 -1.765 -6.485 1.00 97.50 100 TRP A N 1
ATOM 821 C CA . TRP A 1 100 ? 12.659 -0.507 -7.178 1.00 97.50 100 TRP A CA 1
ATOM 822 C C . TRP A 1 100 ? 13.514 0.453 -6.347 1.00 97.50 100 TRP A C 1
ATOM 824 O O . TRP A 1 100 ? 14.447 1.057 -6.877 1.00 97.50 100 TRP A O 1
ATOM 834 N N . ASP A 1 101 ? 13.225 0.604 -5.055 1.00 96.69 101 ASP A N 1
ATOM 835 C CA . ASP A 1 101 ? 13.994 1.466 -4.155 1.00 96.69 101 ASP A CA 1
ATOM 836 C C . ASP A 1 101 ? 15.427 0.940 -3.958 1.00 96.69 101 ASP A C 1
ATOM 838 O O . ASP A 1 101 ? 16.383 1.715 -4.034 1.00 96.69 101 ASP A O 1
ATOM 842 N N . ASP A 1 102 ? 15.598 -0.376 -3.799 1.00 97.38 102 ASP A N 1
ATOM 843 C CA . ASP A 1 102 ? 16.911 -1.023 -3.701 1.00 97.38 102 ASP A CA 1
ATOM 844 C C . ASP A 1 102 ? 17.707 -0.870 -5.015 1.00 97.38 102 ASP A C 1
ATOM 846 O O . ASP A 1 102 ? 18.903 -0.562 -4.986 1.00 97.38 102 ASP A O 1
ATOM 850 N N . LEU A 1 103 ? 17.042 -1.000 -6.171 1.00 95.75 103 LEU A N 1
ATOM 851 C CA . LEU A 1 103 ? 17.638 -0.762 -7.488 1.00 95.75 103 LEU A CA 1
ATOM 852 C C . LEU A 1 103 ? 18.098 0.693 -7.642 1.00 95.75 103 LEU A C 1
ATOM 854 O O . LEU A 1 103 ? 19.251 0.929 -8.008 1.00 95.75 103 LEU A O 1
ATOM 858 N N . LYS A 1 104 ? 17.247 1.674 -7.314 1.00 95.44 104 LYS A N 1
ATOM 859 C CA . LYS A 1 104 ? 17.613 3.101 -7.361 1.00 95.44 104 LYS A CA 1
ATOM 860 C C . LYS A 1 104 ? 18.803 3.389 -6.453 1.00 95.44 104 LYS A C 1
ATOM 862 O O . LYS A 1 104 ? 19.789 3.949 -6.920 1.00 95.44 104 LYS A O 1
ATOM 867 N N . LYS A 1 105 ? 18.769 2.914 -5.206 1.00 96.50 105 LYS A N 1
ATOM 868 C CA . LYS A 1 105 ? 19.860 3.082 -4.236 1.00 96.50 105 LYS A CA 1
ATOM 869 C C . LYS A 1 105 ? 21.182 2.488 -4.726 1.00 96.50 105 LYS A C 1
ATOM 871 O O . LYS A 1 105 ? 22.249 3.048 -4.479 1.00 96.50 105 LYS A O 1
ATOM 876 N N . TYR A 1 106 ? 21.138 1.343 -5.405 1.00 96.06 106 TYR A N 1
ATOM 877 C CA . TYR A 1 106 ? 22.335 0.733 -5.980 1.00 96.06 106 TYR A CA 1
ATOM 878 C C . TYR A 1 106 ? 22.900 1.553 -7.149 1.00 96.06 106 TYR A C 1
ATOM 880 O O . TYR A 1 106 ? 24.124 1.695 -7.271 1.00 96.06 106 TYR A O 1
ATOM 888 N N . LEU A 1 107 ? 22.024 2.078 -8.006 1.00 94.19 107 LEU A N 1
ATOM 889 C CA . LEU A 1 107 ? 22.399 2.789 -9.224 1.00 94.19 107 LEU A CA 1
ATOM 890 C C . LEU A 1 107 ? 22.796 4.241 -8.993 1.00 94.19 107 LEU A C 1
ATOM 892 O O . LEU A 1 107 ? 23.670 4.727 -9.698 1.00 94.19 107 LEU A O 1
ATOM 896 N N . GLU A 1 108 ? 22.209 4.923 -8.021 1.00 94.88 108 GLU A N 1
ATOM 897 C CA . GLU A 1 108 ? 22.429 6.346 -7.763 1.00 94.88 108 GLU A CA 1
ATOM 898 C C . GLU A 1 108 ? 23.919 6.743 -7.664 1.00 94.88 108 GLU A C 1
ATOM 900 O O . GLU A 1 108 ? 24.327 7.648 -8.393 1.00 94.88 108 GLU A O 1
ATOM 905 N N . PRO A 1 109 ? 24.790 6.035 -6.912 1.00 95.88 109 PRO A N 1
ATOM 906 C CA . PRO A 1 109 ? 26.219 6.361 -6.878 1.00 95.88 109 PRO A CA 1
ATOM 907 C C . PRO A 1 109 ? 27.025 5.848 -8.088 1.00 95.88 109 PRO A C 1
ATOM 909 O O . PRO A 1 109 ? 28.176 6.241 -8.254 1.00 95.88 109 PRO A O 1
ATOM 912 N N . ARG A 1 110 ? 26.477 4.940 -8.909 1.00 94.25 110 ARG A N 1
ATOM 913 C CA . ARG A 1 110 ? 27.221 4.226 -9.975 1.00 94.25 110 ARG A CA 1
ATOM 914 C C . ARG A 1 110 ? 26.881 4.709 -11.380 1.00 94.25 110 ARG A C 1
ATOM 916 O O . ARG A 1 110 ? 27.749 4.8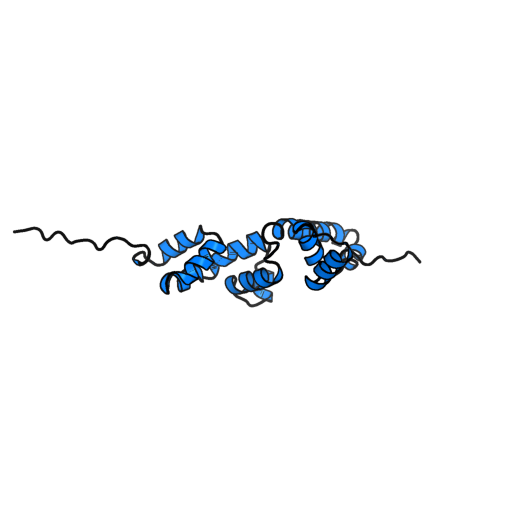05 -12.238 1.00 94.25 110 ARG A O 1
ATOM 923 N N . CYS A 1 111 ? 25.605 4.960 -11.623 1.00 91.88 111 CYS A N 1
ATOM 924 C CA . CYS A 1 111 ? 25.053 5.380 -12.899 1.00 91.88 111 CYS A CA 1
ATOM 925 C C . CYS A 1 111 ? 23.818 6.271 -12.661 1.00 91.88 111 CYS A C 1
ATOM 927 O O . CYS A 1 111 ? 22.691 5.877 -12.976 1.00 91.88 111 CYS A O 1
ATOM 929 N N . PRO A 1 112 ? 24.002 7.494 -12.126 1.00 92.00 112 PRO A N 1
ATOM 930 C CA . PRO A 1 112 ? 22.894 8.404 -11.821 1.00 92.00 112 PRO A CA 1
ATOM 931 C C . PRO A 1 112 ? 22.065 8.756 -13.064 1.00 92.00 112 PRO A C 1
ATOM 933 O O . PRO A 1 112 ? 20.853 8.925 -12.977 1.00 92.00 112 PRO A O 1
ATOM 936 N N . ARG A 1 113 ? 22.687 8.780 -14.254 1.00 90.44 113 ARG A N 1
ATOM 937 C CA . ARG A 1 113 ? 21.980 8.991 -15.531 1.00 90.44 113 ARG A CA 1
ATOM 938 C C . ARG A 1 113 ? 20.912 7.929 -15.801 1.00 90.44 113 ARG A C 1
ATOM 940 O O . ARG A 1 113 ? 19.910 8.253 -16.426 1.00 90.44 113 ARG A O 1
ATOM 947 N N . MET A 1 114 ? 21.115 6.694 -15.339 1.00 90.38 114 MET A N 1
ATOM 948 C CA . MET A 1 114 ? 20.131 5.622 -15.491 1.00 90.38 114 MET A CA 1
ATOM 949 C C . MET A 1 114 ? 18.974 5.768 -14.503 1.00 90.38 114 MET A C 1
ATOM 951 O O . MET A 1 114 ? 17.834 5.531 -14.870 1.00 90.38 114 MET A O 1
ATOM 955 N N . VAL A 1 115 ? 19.228 6.235 -13.277 1.00 92.06 115 VAL A N 1
ATOM 956 C CA . VAL A 1 115 ? 18.138 6.582 -12.346 1.00 92.06 115 VAL A CA 1
ATOM 957 C C . VAL A 1 115 ? 17.282 7.709 -12.931 1.00 92.06 115 VAL A C 1
ATOM 959 O O . VAL A 1 115 ? 16.059 7.619 -12.931 1.00 92.06 115 VAL A O 1
ATOM 962 N N . LEU A 1 116 ? 17.920 8.728 -13.515 1.00 91.38 116 LEU A N 1
ATOM 963 C CA . LEU A 1 116 ? 17.237 9.850 -14.170 1.00 91.38 116 LEU A CA 1
ATOM 964 C C . LEU A 1 116 ? 16.493 9.464 -15.460 1.00 91.38 116 LEU A C 1
ATOM 966 O O . LEU A 1 116 ? 15.649 10.231 -15.926 1.00 91.38 116 LEU A O 1
ATOM 970 N N . SER A 1 117 ? 16.809 8.317 -16.073 1.00 93.31 117 SER A N 1
ATOM 971 C CA . SER A 1 117 ? 16.111 7.853 -17.275 1.00 93.31 117 SER A CA 1
ATOM 972 C C . SER A 1 117 ? 14.831 7.083 -16.957 1.00 93.31 117 SER A C 1
ATOM 974 O O . SER A 1 117 ? 14.004 6.926 -17.861 1.00 93.31 117 SER A O 1
ATOM 976 N N . LEU A 1 118 ? 14.640 6.630 -15.712 1.00 94.31 118 LEU A N 1
ATOM 977 C CA . LEU A 1 118 ? 13.413 5.963 -15.281 1.00 94.31 118 LEU A CA 1
ATOM 978 C C . LEU A 1 118 ? 12.219 6.904 -15.462 1.00 94.31 118 LEU A C 1
ATOM 980 O O . LEU A 1 118 ? 12.261 8.077 -15.089 1.00 94.31 118 LEU A O 1
ATOM 984 N N . LYS A 1 119 ? 11.152 6.397 -16.078 1.00 95.12 119 LYS A N 1
ATOM 985 C CA . LYS A 1 119 ? 9.914 7.160 -16.250 1.00 95.12 119 LYS A CA 1
ATOM 986 C C . LYS A 1 119 ? 9.094 7.118 -14.967 1.00 95.12 119 LYS A C 1
ATOM 988 O O . LYS A 1 119 ? 9.216 6.191 -14.165 1.00 95.12 119 LYS A O 1
ATOM 993 N N . GLU A 1 120 ? 8.231 8.112 -14.801 1.00 94.81 120 GLU A N 1
ATOM 994 C CA . GLU A 1 120 ? 7.179 8.061 -13.788 1.00 94.81 120 GLU A CA 1
ATOM 995 C C . GLU A 1 120 ? 6.256 6.857 -14.017 1.00 94.81 120 GLU A C 1
ATOM 997 O O . GLU A 1 120 ? 6.260 6.232 -15.086 1.00 94.81 120 GLU A O 1
ATOM 1002 N N . GLY A 1 121 ? 5.494 6.517 -12.983 1.00 96.31 121 GLY A N 1
ATOM 1003 C CA . GLY A 1 121 ? 4.506 5.454 -13.031 1.00 96.31 121 GLY A CA 1
ATOM 1004 C C . GLY A 1 121 ? 3.474 5.655 -14.140 1.00 96.31 121 GLY A C 1
ATOM 1005 O O . GLY A 1 121 ? 3.053 6.774 -14.426 1.00 96.31 121 GLY A O 1
ATOM 1006 N N . ALA A 1 122 ? 3.059 4.559 -14.768 1.00 96.81 122 ALA A N 1
ATOM 1007 C CA . ALA A 1 122 ? 1.918 4.549 -15.672 1.00 96.81 122 ALA A CA 1
ATOM 1008 C C . ALA A 1 122 ? 0.620 4.824 -14.896 1.00 96.81 122 ALA A C 1
ATOM 1010 O O . ALA A 1 122 ? 0.524 4.511 -13.706 1.00 96.81 122 ALA A O 1
ATOM 1011 N N . ARG A 1 123 ? -0.391 5.368 -15.577 1.00 96.12 123 ARG A N 1
ATOM 1012 C CA . ARG A 1 123 ? -1.751 5.465 -15.031 1.00 96.12 123 ARG A CA 1
ATOM 1013 C C . ARG A 1 123 ? -2.529 4.179 -15.320 1.00 96.12 123 ARG A C 1
ATOM 1015 O O . ARG A 1 123 ? -2.162 3.436 -16.232 1.00 96.12 123 ARG A O 1
ATOM 1022 N N . GLU A 1 124 ? -3.599 3.913 -14.569 1.00 96.06 124 GLU A N 1
ATOM 1023 C CA . GLU A 1 124 ? -4.452 2.735 -14.814 1.00 96.06 124 GLU A CA 1
ATOM 1024 C C . GLU A 1 124 ? -5.016 2.739 -16.235 1.00 96.06 124 GLU A C 1
ATOM 1026 O O . GLU A 1 124 ? -4.999 1.706 -16.897 1.00 96.06 124 GLU A O 1
ATOM 1031 N N . GLU A 1 125 ? -5.431 3.905 -16.736 1.00 96.56 125 GLU A N 1
ATOM 1032 C CA . GLU A 1 125 ? -6.058 4.024 -18.053 1.00 96.56 125 GLU A CA 1
ATOM 1033 C C . GLU A 1 125 ? -5.072 3.686 -19.176 1.00 96.56 125 GLU A C 1
ATOM 1035 O O . GLU A 1 125 ? -5.447 3.081 -20.180 1.00 96.56 125 GLU A O 1
ATOM 1040 N N . ASP A 1 126 ? -3.796 4.041 -18.992 1.00 96.62 126 ASP A N 1
ATOM 1041 C CA . ASP A 1 126 ? -2.743 3.731 -19.957 1.00 96.62 126 ASP A CA 1
ATOM 1042 C C . ASP A 1 126 ? -2.464 2.213 -19.983 1.00 96.62 126 ASP A C 1
ATOM 1044 O O . ASP A 1 126 ? -2.270 1.634 -21.052 1.00 96.62 126 ASP A O 1
ATOM 1048 N N . LEU A 1 127 ? -2.494 1.546 -18.821 1.00 96.94 127 LEU A N 1
ATOM 1049 C CA . LEU A 1 127 ? -2.351 0.087 -18.724 1.00 96.94 127 LEU A CA 1
ATOM 1050 C C . LEU A 1 127 ? -3.560 -0.649 -19.310 1.00 96.94 127 LEU A C 1
ATOM 1052 O O . LEU A 1 127 ? -3.397 -1.646 -20.013 1.00 96.94 127 LEU A O 1
ATOM 1056 N N . ASP A 1 128 ? -4.766 -0.145 -19.062 1.00 97.38 128 ASP A N 1
ATOM 1057 C CA . ASP A 1 128 ? -6.003 -0.717 -19.591 1.00 97.38 128 ASP A CA 1
ATOM 1058 C C . ASP A 1 128 ? -6.078 -0.595 -21.116 1.00 97.38 128 ASP A C 1
ATOM 1060 O O . ASP A 1 128 ? -6.494 -1.537 -21.794 1.00 97.38 128 ASP A O 1
ATOM 1064 N N . ALA A 1 129 ? -5.614 0.527 -21.675 1.00 97.50 129 ALA A N 1
ATOM 1065 C CA . ALA A 1 129 ? -5.504 0.709 -23.119 1.00 97.50 129 ALA A CA 1
ATOM 1066 C C . ALA A 1 129 ? -4.525 -0.295 -23.752 1.00 97.50 129 ALA A C 1
ATOM 1068 O O . ALA A 1 129 ? -4.824 -0.865 -24.804 1.00 97.50 129 ALA A O 1
ATOM 1069 N N . VAL A 1 130 ? -3.385 -0.560 -23.100 1.00 96.19 130 VAL A N 1
ATOM 1070 C CA . VAL A 1 130 ? -2.419 -1.574 -23.557 1.00 96.19 130 VAL A CA 1
ATOM 1071 C C . VAL A 1 130 ? -3.042 -2.967 -23.536 1.00 96.19 130 VAL A C 1
ATOM 1073 O O . VAL A 1 130 ? -2.955 -3.672 -24.537 1.00 96.19 130 VAL A O 1
ATOM 1076 N N . GLU A 1 131 ? -3.706 -3.355 -22.446 1.00 97.44 131 GLU A N 1
ATOM 1077 C CA . GLU A 1 131 ? -4.403 -4.646 -22.342 1.00 97.44 131 GLU A CA 1
ATOM 1078 C C . GLU A 1 131 ? -5.471 -4.822 -23.426 1.00 97.44 131 GLU A C 1
ATOM 1080 O O . GLU A 1 131 ? -5.579 -5.893 -24.028 1.00 97.44 131 GLU A O 1
ATOM 1085 N N . ALA A 1 132 ? -6.238 -3.765 -23.708 1.00 97.56 132 ALA A N 1
ATOM 1086 C CA . ALA A 1 132 ? -7.228 -3.768 -24.778 1.00 97.56 132 ALA A CA 1
ATOM 1087 C C . ALA A 1 132 ? -6.580 -3.952 -26.160 1.00 97.56 132 ALA A C 1
ATOM 1089 O O . ALA A 1 132 ? -7.120 -4.670 -27.000 1.00 97.56 132 ALA A O 1
ATOM 1090 N N . GLN A 1 133 ? -5.411 -3.348 -26.387 1.00 97.25 133 GLN A N 1
ATOM 1091 C CA . GLN A 1 133 ? -4.676 -3.462 -27.645 1.00 97.25 133 GLN A CA 1
ATOM 1092 C C . GLN A 1 133 ? -4.052 -4.851 -27.848 1.00 97.25 133 GLN A C 1
ATOM 1094 O O . GLN A 1 133 ? -4.096 -5.380 -28.957 1.00 97.25 133 GLN A O 1
ATOM 1099 N N . ILE A 1 134 ? -3.456 -5.439 -26.805 1.00 96.12 134 ILE A N 1
ATOM 1100 C CA . ILE A 1 134 ? -2.801 -6.758 -26.890 1.00 96.12 134 ILE A CA 1
ATOM 1101 C C . ILE A 1 134 ? -3.784 -7.926 -26.718 1.00 96.12 134 ILE A C 1
ATOM 1103 O O . ILE A 1 134 ? -3.421 -9.074 -26.962 1.00 96.12 134 ILE A O 1
ATOM 1107 N N . GLY A 1 135 ? -5.025 -7.646 -26.306 1.00 96.69 135 GLY A N 1
ATOM 1108 C CA . GLY A 1 135 ? -6.089 -8.639 -26.162 1.00 96.69 135 GLY A CA 1
ATOM 1109 C C . GLY A 1 135 ? -5.916 -9.587 -24.972 1.00 96.69 135 GLY A C 1
ATOM 1110 O O . GLY A 1 135 ? -6.536 -10.650 -24.947 1.00 96.69 135 GLY A O 1
ATOM 1111 N N . CYS A 1 136 ? -5.083 -9.240 -23.987 1.00 96.12 136 CYS A N 1
ATOM 1112 C CA . CYS A 1 136 ? -4.883 -10.035 -22.777 1.00 96.12 136 CYS A CA 1
ATOM 1113 C C . CYS A 1 136 ? -4.712 -9.151 -21.536 1.00 96.12 136 CYS A C 1
ATOM 1115 O O . CYS A 1 136 ? -4.375 -7.972 -21.630 1.00 96.12 136 CYS A O 1
ATOM 1117 N N . LYS A 1 137 ? -4.973 -9.732 -20.359 1.00 96.56 137 LYS A N 1
ATOM 1118 C CA . LYS A 1 137 ? -4.792 -9.063 -19.068 1.00 96.56 137 LYS A CA 1
ATOM 1119 C C . LYS A 1 137 ? -3.365 -9.235 -18.572 1.00 96.56 137 LYS A C 1
ATOM 1121 O O . LYS A 1 137 ? -2.838 -10.348 -18.573 1.00 96.56 137 LYS A O 1
ATOM 1126 N N . LEU A 1 138 ? -2.764 -8.136 -18.132 1.00 95.88 138 LEU A N 1
ATOM 1127 C CA . LEU A 1 138 ? -1.462 -8.156 -17.493 1.00 95.88 138 LEU A CA 1
ATOM 1128 C C . LEU A 1 138 ? -1.623 -8.654 -16.047 1.00 95.88 138 LEU A C 1
ATOM 1130 O O . LEU A 1 138 ? -2.580 -8.263 -15.373 1.00 95.88 138 LEU A O 1
ATOM 1134 N N . PRO A 1 139 ? -0.695 -9.486 -15.548 1.00 96.31 139 PRO A N 1
ATOM 1135 C CA . PRO A 1 139 ? -0.627 -9.822 -14.130 1.00 96.31 139 PRO A CA 1
ATOM 1136 C C . PRO A 1 139 ? -0.533 -8.572 -13.240 1.00 96.31 139 PRO A C 1
ATOM 1138 O O . PRO A 1 139 ? 0.083 -7.571 -13.619 1.00 96.31 139 PRO A O 1
ATOM 1141 N N . ASP A 1 140 ? -1.133 -8.618 -12.049 1.00 96.12 140 ASP A N 1
ATOM 1142 C CA . ASP A 1 140 ? -1.210 -7.452 -11.157 1.00 96.12 140 ASP A CA 1
ATOM 1143 C C . ASP A 1 140 ? 0.166 -7.008 -10.634 1.00 96.12 140 ASP A C 1
ATOM 1145 O O . ASP A 1 140 ? 0.408 -5.814 -10.478 1.00 96.12 140 ASP A O 1
ATOM 1149 N N . ASP A 1 141 ? 1.101 -7.929 -10.413 1.00 96.88 141 ASP A N 1
ATOM 1150 C CA . ASP A 1 141 ? 2.488 -7.608 -10.060 1.00 96.88 141 ASP A CA 1
ATOM 1151 C C . ASP A 1 141 ? 3.214 -6.873 -11.202 1.00 96.88 141 ASP A C 1
ATOM 1153 O O . ASP A 1 141 ? 3.894 -5.866 -10.982 1.00 96.88 141 ASP A O 1
ATOM 1157 N N . TYR A 1 142 ? 3.003 -7.307 -12.443 1.00 96.44 142 TYR A N 1
ATOM 1158 C CA . TYR A 1 142 ? 3.533 -6.637 -13.624 1.00 96.44 142 TYR A CA 1
ATOM 1159 C C . TYR A 1 142 ? 2.963 -5.219 -13.759 1.00 96.44 142 TYR A C 1
ATOM 1161 O O . TYR A 1 142 ? 3.726 -4.256 -13.878 1.00 96.44 142 TYR A O 1
ATOM 1169 N N . ARG A 1 143 ? 1.637 -5.063 -13.646 1.00 97.62 143 ARG A N 1
ATOM 1170 C CA . ARG A 1 143 ? 0.976 -3.745 -13.627 1.00 97.62 143 ARG A CA 1
ATOM 1171 C C . ARG A 1 143 ? 1.516 -2.862 -12.507 1.00 97.62 143 ARG A C 1
ATOM 1173 O O . ARG A 1 143 ? 1.863 -1.711 -12.755 1.00 97.62 143 ARG A O 1
ATOM 1180 N N . CYS A 1 144 ? 1.653 -3.406 -11.299 1.00 98.00 144 CYS A N 1
ATOM 1181 C CA . CYS A 1 144 ? 2.183 -2.692 -10.143 1.00 98.00 144 CYS A CA 1
ATOM 1182 C C . CYS A 1 144 ? 3.592 -2.144 -10.397 1.00 98.00 144 CYS A C 1
ATOM 1184 O O . CYS A 1 144 ? 3.888 -1.009 -10.023 1.00 98.00 144 CYS A O 1
ATOM 1186 N N . SER A 1 145 ? 4.465 -2.919 -11.047 1.00 97.94 145 SER A N 1
ATOM 1187 C CA . SER A 1 145 ? 5.803 -2.442 -11.407 1.00 97.94 145 SER A CA 1
ATOM 1188 C C . SER A 1 145 ? 5.735 -1.224 -12.332 1.00 97.94 145 SER A C 1
ATOM 1190 O O . SER A 1 145 ? 6.401 -0.220 -12.076 1.00 97.94 145 SER A O 1
ATOM 1192 N N . TYR A 1 146 ? 4.855 -1.260 -13.338 1.00 97.56 146 TYR A N 1
ATOM 1193 C CA . TYR A 1 146 ? 4.628 -0.132 -14.244 1.00 97.56 146 TYR A CA 1
ATOM 1194 C C . TYR A 1 146 ? 3.966 1.069 -13.567 1.00 97.56 146 TYR A C 1
ATOM 1196 O O . TYR A 1 146 ? 4.302 2.200 -13.910 1.00 97.56 146 TYR A O 1
ATOM 1204 N N . ARG A 1 147 ? 3.081 0.853 -12.584 1.00 97.50 147 ARG A N 1
ATOM 1205 C CA . ARG A 1 147 ? 2.519 1.921 -11.738 1.00 97.50 147 ARG A CA 1
ATOM 1206 C C . ARG A 1 147 ? 3.586 2.643 -10.913 1.00 97.50 147 ARG A C 1
ATOM 1208 O O . ARG A 1 147 ? 3.367 3.789 -10.543 1.00 97.50 147 ARG A O 1
ATOM 1215 N N . ILE A 1 148 ? 4.727 2.006 -10.634 1.00 96.88 148 ILE A N 1
ATOM 1216 C CA . ILE A 1 148 ? 5.857 2.635 -9.936 1.00 96.88 148 ILE A CA 1
ATOM 1217 C C . ILE A 1 148 ? 6.784 3.330 -10.942 1.00 96.88 148 ILE A C 1
ATOM 1219 O O . ILE A 1 148 ? 7.081 4.513 -10.782 1.00 96.88 148 ILE A O 1
ATOM 1223 N N . HIS A 1 149 ? 7.205 2.624 -11.995 1.00 97.19 149 HIS A N 1
ATOM 1224 C CA . HIS A 1 149 ? 8.035 3.174 -13.068 1.00 97.19 149 HIS A CA 1
ATOM 1225 C C . HIS A 1 149 ? 7.653 2.576 -14.429 1.00 97.19 149 HIS A C 1
ATOM 1227 O O . HIS A 1 149 ? 7.798 1.374 -14.652 1.00 97.19 149 HIS A O 1
ATOM 1233 N N . ASN A 1 150 ? 7.243 3.418 -15.387 1.00 96.00 150 ASN A N 1
ATOM 1234 C CA . ASN A 1 150 ? 6.877 3.000 -16.747 1.00 96.00 150 ASN A CA 1
ATOM 1235 C C . ASN A 1 150 ? 8.111 2.772 -17.650 1.00 96.00 150 ASN A C 1
ATOM 1237 O O . ASN A 1 150 ? 8.290 3.392 -18.705 1.00 96.00 150 ASN A O 1
ATOM 1241 N N . GLY A 1 151 ? 9.018 1.908 -17.202 1.00 92.25 151 GLY A N 1
ATOM 1242 C CA . GLY A 1 151 ? 10.283 1.638 -17.878 1.00 92.25 151 GLY A CA 1
ATOM 1243 C C . GLY A 1 151 ? 11.221 2.850 -17.901 1.00 92.25 151 GLY A C 1
ATOM 1244 O O . GLY A 1 151 ? 11.283 3.635 -16.956 1.00 92.25 151 GLY A O 1
ATOM 1245 N N . GLN A 1 152 ? 11.980 2.995 -18.989 1.00 92.00 152 GLN A N 1
ATOM 1246 C CA . GLN A 1 152 ? 13.046 3.994 -19.115 1.00 92.00 152 GLN A CA 1
ATOM 1247 C C . GLN A 1 152 ? 12.982 4.761 -20.439 1.00 92.00 152 GLN A C 1
ATOM 1249 O O . GLN A 1 152 ? 12.476 4.268 -21.452 1.00 92.00 152 GLN A O 1
ATOM 1254 N N . LYS A 1 153 ? 13.507 5.986 -20.448 1.00 88.25 153 LYS A N 1
ATOM 1255 C CA . LYS A 1 153 ? 13.794 6.743 -21.670 1.00 88.25 153 LYS A CA 1
ATOM 1256 C C . LYS A 1 153 ? 15.046 6.151 -22.315 1.00 88.25 153 LYS A C 1
ATOM 1258 O O . LYS A 1 153 ? 16.118 6.165 -21.715 1.00 88.25 153 LYS A O 1
ATOM 1263 N N . LEU A 1 154 ? 14.908 5.632 -23.531 1.00 75.19 154 LEU A N 1
ATOM 1264 C CA . LEU A 1 154 ? 16.054 5.185 -24.314 1.00 75.19 154 LEU A CA 1
ATOM 1265 C C . LEU A 1 154 ? 16.816 6.420 -24.798 1.00 75.19 154 LEU A C 1
ATOM 1267 O O . LEU A 1 154 ? 16.262 7.250 -25.517 1.00 75.19 154 LEU A O 1
ATOM 1271 N N . VAL A 1 155 ? 18.074 6.549 -24.386 1.00 64.19 155 VAL A N 1
ATOM 1272 C CA . VAL A 1 155 ? 18.991 7.527 -24.973 1.00 64.19 155 VAL A CA 1
ATOM 1273 C C . VAL A 1 155 ? 19.685 6.808 -26.124 1.00 64.19 155 VAL A C 1
ATOM 1275 O O . VAL A 1 155 ? 20.440 5.868 -25.888 1.00 64.19 155 VAL A O 1
ATOM 1278 N N . VAL A 1 156 ? 19.382 7.190 -27.364 1.00 52.12 156 VAL A N 1
ATOM 1279 C CA . VAL A 1 156 ? 20.117 6.681 -28.531 1.00 52.12 156 VAL A CA 1
ATOM 1280 C C . VAL A 1 156 ? 21.560 7.192 -28.413 1.00 52.12 156 VAL A C 1
ATOM 1282 O O . VAL A 1 156 ? 21.728 8.391 -28.168 1.00 52.12 156 VAL A O 1
ATOM 1285 N N . PRO A 1 157 ? 22.603 6.351 -28.540 1.00 53.66 157 PRO A N 1
ATOM 1286 C CA . PRO A 1 157 ? 23.954 6.861 -28.725 1.00 53.66 157 PRO A CA 1
ATOM 1287 C C . PRO A 1 157 ? 23.980 7.558 -30.088 1.00 53.66 157 PRO A C 1
ATOM 1289 O O . PRO A 1 157 ? 23.756 6.907 -31.109 1.00 53.66 157 PRO A O 1
ATOM 1292 N N . GLY A 1 158 ? 24.136 8.882 -30.076 1.00 42.41 158 GLY A N 1
ATOM 1293 C CA . GLY A 1 158 ? 24.454 9.664 -31.271 1.00 42.41 158 GLY A CA 1
ATOM 1294 C C . GLY A 1 158 ? 25.906 9.484 -31.678 1.00 42.41 158 GLY A C 1
ATOM 1295 O O . GLY A 1 158 ? 26.727 9.180 -30.780 1.00 42.41 158 GLY A O 1
#

pLDDT: mean 92.05, std 11.6, range [42.41, 98.25]

Sequence (158 aa):
MAAMETQSAPLTLESLPTDPLLLILSFLDYRDLINCCYVSRRLSQLSSHDPLWRRHCKKYWLISEEEKTQKNQCWKSLFIDTYSDVGRYIDHYAAIKKAWDDLKKYLEPRCPRMVLSLKEGAREEDLDAVEAQIGCKLPDDYRCSYRIHNGQKLVVPG

InterPro domains:
  IPR001810 F-box domain [PF12937] (13-58)
  IPR001810 F-box domain [PS50181] (10-56)
  IPR001810 F-box domain [SM00256] (16-56)
  IPR018958 Knr4/Smi1-like domain [PF09346] (121-156)
  IPR036047 F-box-like domain superfamily [SSF81383] (4-81)
  IPR037883 Knr4/Smi1-like domain superfamily [G3DSA:3.40.1580.10] (115-157)
  IPR037883 Knr4/Smi1-like domain superfamily [SSF160631] (99-154)
  IPR052121 F-box Protein Family Substrate Recognition Components [PTHR46550] (2-158)

Radius of gyration: 23.13 Å; chains: 1; bounding box: 58×30×86 Å

Foldseek 3Di:
DDPPPPPDDPDDLVPDDLPVNLVVLLVDDPVVLVVLLPPDPSSVVSSQPQVSLVVVCCQQVVDDPVNCVVVVDGSSVVNVVVCVQLVLLRVQQVVLVVVVVVVLVVCCVPPVVFVVFWAAADHPVRQVVVCVVVVHDDDSNVNSNNRGTVGGDDDPDD